Protein AF-A0A915J366-F1 (afdb_monomer_lite)

Organism: Romanomermis culicivorax (NCBI:txid13658)

InterPro domains:
  IPR000760 Inositol monophosphatase-like [PF00459] (19-106)
  IPR000760 Inositol monophosphatase-like [PR00377] (26-47)
  IPR000760 Inositol monophosphatase-like [PR00377] (57-81)
  IPR020550 Inositol monophosphatase, conserved site [PS00630] (60-74)

Sequence (117 aa):
MGLHNKAKIPNWLDVALKNNRTLAESGIRGHRSLGSAAINMCYVACGSCDAYIEYGIHCWDMAAAGLIVQEAGGVLLDATGEDFDLMSRRVLCASTMGLAQSIAKVCQHVDFPAEDS

Foldseek 3Di:
DDPPDPDPDDPVVVLVVQLLVLVVVVDDPDDDDPPALLVVLVCQLVVVDFKDWDAQAALVSCVVSVVSCVVSVKDKDFLLLHRDDSQQRIIIIGNDSVVSVVSNVRGDDDGDDGNVD

pLDDT: mean 91.65, std 11.08, range [41.94, 98.62]

Radius of gyration: 15.03 Å; chains: 1; bounding box: 50×30×34 Å

Structure (mmCIF, N/CA/C/O backbone):
data_AF-A0A915J366-F1
#
_entry.id   AF-A0A915J366-F1
#
loop_
_atom_site.group_PDB
_atom_site.id
_atom_site.type_symbol
_atom_site.label_atom_id
_atom_site.label_alt_id
_atom_site.label_comp_id
_atom_site.label_asym_id
_atom_site.label_entity_id
_atom_site.label_seq_id
_atom_site.pdbx_PDB_ins_code
_atom_site.Cartn_x
_atom_site.Cartn_y
_atom_site.Cartn_z
_atom_site.occupancy
_atom_site.B_iso_or_equiv
_atom_site.auth_seq_id
_atom_site.auth_comp_id
_atom_site.auth_asym_id
_atom_site.auth_atom_id
_atom_site.pdbx_PDB_model_num
ATOM 1 N N . MET A 1 1 ? 41.049 11.124 -7.774 1.00 41.94 1 MET A N 1
ATOM 2 C CA . MET A 1 1 ? 40.370 9.872 -7.374 1.00 41.94 1 MET A CA 1
ATOM 3 C C . MET A 1 1 ? 39.225 9.636 -8.353 1.00 41.94 1 MET A C 1
ATOM 5 O O . MET A 1 1 ? 38.152 10.197 -8.188 1.00 41.94 1 MET A O 1
ATOM 9 N N . GLY A 1 2 ? 39.510 8.974 -9.477 1.00 44.00 2 GLY A N 1
ATOM 10 C CA . GLY A 1 2 ? 38.567 8.850 -10.591 1.00 44.00 2 GLY A CA 1
ATOM 11 C C . GLY A 1 2 ? 37.673 7.631 -10.417 1.00 44.00 2 GLY A C 1
ATOM 12 O O . GLY A 1 2 ? 38.128 6.514 -10.642 1.00 44.00 2 GLY A O 1
ATOM 13 N N . LEU A 1 3 ? 36.414 7.838 -10.033 1.00 49.00 3 LEU A N 1
ATOM 14 C CA . LEU A 1 3 ? 35.401 6.783 -10.057 1.00 49.00 3 LEU A CA 1
ATOM 15 C C . LEU A 1 3 ? 35.010 6.504 -11.517 1.00 49.00 3 LEU A C 1
ATOM 17 O O . LEU A 1 3 ? 34.120 7.140 -12.080 1.00 49.00 3 LEU A O 1
ATOM 21 N N . HIS A 1 4 ? 35.719 5.561 -12.138 1.00 49.66 4 HIS A N 1
ATOM 22 C CA . HIS A 1 4 ? 35.306 4.906 -13.376 1.00 49.66 4 HIS A CA 1
ATOM 23 C C . HIS A 1 4 ? 34.286 3.818 -13.037 1.00 49.66 4 HIS A C 1
ATOM 25 O O . HIS A 1 4 ? 34.670 2.736 -12.610 1.00 49.66 4 HIS A O 1
ATOM 31 N N . ASN A 1 5 ? 33.004 4.159 -13.188 1.00 50.97 5 ASN A N 1
ATOM 32 C CA . ASN A 1 5 ? 31.865 3.322 -13.599 1.00 50.97 5 ASN A CA 1
ATOM 33 C C . ASN A 1 5 ? 30.591 4.019 -13.092 1.00 50.97 5 ASN A C 1
ATOM 35 O O . ASN A 1 5 ? 30.125 3.758 -11.984 1.00 50.97 5 ASN A O 1
ATOM 39 N N . LYS A 1 6 ? 30.047 4.972 -13.862 1.00 60.22 6 LYS A N 1
ATOM 40 C CA . LYS A 1 6 ? 28.721 5.529 -13.562 1.00 60.22 6 LYS A CA 1
ATOM 41 C C . LYS A 1 6 ? 27.686 4.467 -13.929 1.00 60.22 6 LYS A C 1
ATOM 43 O O . LYS A 1 6 ? 27.139 4.502 -15.029 1.00 60.22 6 LYS A O 1
ATOM 48 N N . ALA A 1 7 ? 27.452 3.509 -13.035 1.00 68.50 7 ALA A N 1
ATOM 49 C CA . ALA A 1 7 ? 26.269 2.667 -13.124 1.00 68.50 7 ALA A CA 1
ATOM 50 C C . ALA A 1 7 ? 25.057 3.601 -13.270 1.00 68.50 7 ALA A C 1
ATOM 52 O O . ALA A 1 7 ? 24.897 4.536 -12.481 1.00 68.50 7 ALA A O 1
ATOM 53 N N . LYS A 1 8 ? 24.260 3.418 -14.329 1.00 76.00 8 LYS A N 1
ATOM 54 C CA . LYS A 1 8 ? 23.026 4.188 -14.498 1.00 76.00 8 LYS A CA 1
ATOM 55 C C . LYS A 1 8 ? 22.115 3.824 -13.334 1.00 76.00 8 LYS A C 1
ATOM 57 O O . LYS A 1 8 ? 21.724 2.666 -13.210 1.00 76.00 8 LYS A O 1
ATOM 62 N N . ILE A 1 9 ? 21.824 4.802 -12.484 1.00 77.19 9 ILE A N 1
ATOM 63 C CA . ILE A 1 9 ? 20.845 4.639 -11.417 1.00 77.19 9 ILE A CA 1
ATOM 64 C C . ILE A 1 9 ? 19.497 4.328 -12.084 1.00 77.19 9 ILE A C 1
ATOM 66 O O . ILE A 1 9 ? 19.092 5.064 -12.989 1.00 77.19 9 ILE A O 1
ATOM 70 N N . PRO A 1 10 ? 18.830 3.222 -11.719 1.00 85.06 10 PRO A N 1
ATOM 71 C CA . PRO A 1 10 ? 17.502 2.932 -12.235 1.00 85.06 10 PRO A CA 1
ATOM 72 C C . PRO A 1 10 ? 16.503 4.012 -11.807 1.00 85.06 10 PRO A C 1
ATOM 74 O O . PRO A 1 10 ? 16.518 4.439 -10.655 1.00 85.06 10 PRO A O 1
ATOM 77 N N . ASN A 1 11 ? 15.580 4.388 -12.696 1.00 86.50 11 ASN A N 1
ATOM 78 C CA . ASN A 1 11 ? 14.562 5.413 -12.418 1.00 86.50 11 ASN A CA 1
ATOM 79 C C . ASN A 1 11 ? 13.747 5.127 -11.141 1.00 86.50 11 ASN A C 1
ATOM 81 O O . ASN A 1 11 ? 13.421 6.040 -10.388 1.00 86.50 11 ASN A O 1
ATOM 85 N N . TRP A 1 12 ? 13.455 3.853 -10.864 1.00 87.00 12 TRP A N 1
ATOM 86 C CA . TRP A 1 12 ? 12.706 3.462 -9.669 1.00 87.00 12 TRP A CA 1
ATOM 87 C C . TRP A 1 12 ? 13.432 3.829 -8.368 1.00 87.00 12 TRP A C 1
ATOM 89 O O . TRP A 1 12 ? 12.777 4.164 -7.384 1.00 87.00 12 TRP A O 1
ATOM 99 N N . LEU A 1 13 ? 14.772 3.814 -8.363 1.00 88.44 13 LEU A N 1
ATOM 100 C CA . LEU A 1 13 ? 15.557 4.169 -7.183 1.00 88.44 13 LEU A CA 1
ATOM 101 C C . LEU A 1 13 ? 15.450 5.669 -6.900 1.00 88.44 13 LEU A C 1
ATOM 103 O O . LEU A 1 13 ? 15.272 6.066 -5.750 1.00 88.44 13 LEU A O 1
ATOM 107 N N . ASP A 1 14 ? 15.482 6.500 -7.943 1.00 90.12 14 ASP A N 1
ATOM 108 C CA . ASP A 1 14 ? 15.292 7.946 -7.805 1.00 90.12 14 ASP A CA 1
ATOM 109 C C . ASP A 1 14 ? 13.893 8.282 -7.274 1.00 90.12 14 ASP A C 1
ATOM 111 O O . ASP A 1 14 ? 13.750 9.150 -6.409 1.00 90.12 14 ASP A O 1
ATOM 115 N N . VAL A 1 15 ? 12.861 7.581 -7.754 1.00 90.44 15 VAL A N 1
ATOM 116 C CA . VAL A 1 15 ? 11.483 7.743 -7.266 1.00 90.44 15 VAL A CA 1
ATOM 117 C C . VAL A 1 15 ? 11.361 7.302 -5.807 1.00 90.44 15 VAL A C 1
ATOM 119 O O . VAL A 1 15 ? 10.834 8.054 -4.989 1.00 90.44 15 VAL A O 1
ATOM 122 N N . ALA A 1 16 ? 11.912 6.143 -5.440 1.00 88.44 16 ALA A N 1
ATOM 123 C CA . ALA A 1 16 ? 11.888 5.656 -4.061 1.00 88.44 16 ALA A CA 1
ATOM 124 C C . ALA A 1 16 ? 12.577 6.632 -3.090 1.00 88.44 16 ALA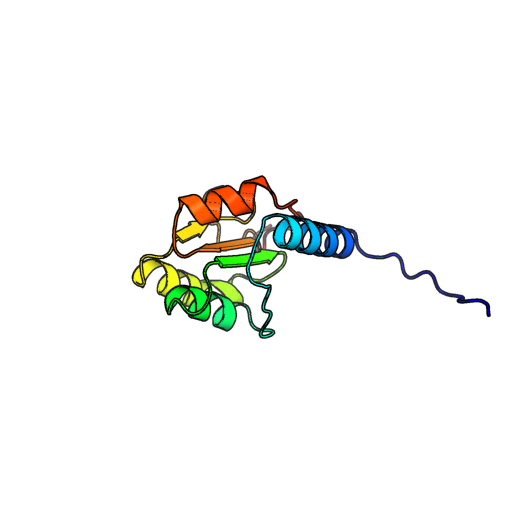 A C 1
ATOM 126 O O . ALA A 1 16 ? 12.041 6.946 -2.025 1.00 88.44 16 ALA A O 1
ATOM 127 N N . LEU A 1 17 ? 13.742 7.171 -3.467 1.00 90.81 17 LEU A N 1
ATOM 128 C CA . LEU A 1 17 ? 14.466 8.153 -2.655 1.00 90.81 17 LEU A CA 1
ATOM 129 C C . LEU A 1 17 ? 13.705 9.479 -2.526 1.00 90.81 17 LEU A C 1
ATOM 131 O O . LEU A 1 17 ? 13.666 10.054 -1.435 1.00 90.81 17 LEU A O 1
ATOM 135 N N . LYS A 1 18 ? 13.064 9.951 -3.603 1.00 92.69 18 LYS A N 1
ATOM 136 C CA . LYS A 1 18 ? 12.192 11.136 -3.556 1.00 92.69 18 LYS A CA 1
ATOM 137 C C . LYS A 1 18 ? 10.989 10.909 -2.647 1.00 92.69 18 LYS A C 1
ATOM 139 O O . LYS A 1 18 ? 10.736 11.751 -1.794 1.00 92.69 18 LYS A O 1
ATOM 144 N N . ASN A 1 19 ? 10.313 9.767 -2.758 1.00 93.00 19 ASN A N 1
ATOM 145 C CA . ASN A 1 19 ? 9.170 9.430 -1.910 1.00 93.00 19 ASN A CA 1
ATOM 146 C C . ASN A 1 19 ? 9.552 9.380 -0.430 1.00 93.00 19 ASN A C 1
ATOM 148 O O . ASN A 1 19 ? 8.864 9.973 0.395 1.00 93.00 19 ASN A O 1
ATOM 152 N N . ASN A 1 20 ? 10.683 8.752 -0.092 1.00 91.25 20 ASN A N 1
ATOM 153 C CA . ASN A 1 20 ? 11.189 8.727 1.282 1.00 91.25 20 ASN A CA 1
ATOM 154 C C . ASN A 1 20 ? 11.436 10.138 1.827 1.00 91.25 20 ASN A C 1
ATOM 156 O O . ASN A 1 20 ? 11.105 10.423 2.978 1.00 91.25 20 ASN A O 1
ATOM 160 N N . ARG A 1 21 ? 11.985 11.034 0.997 1.00 92.75 21 ARG A N 1
ATOM 161 C CA . ARG A 1 21 ? 12.181 12.442 1.355 1.00 92.75 21 ARG A CA 1
ATOM 162 C C . ARG A 1 21 ? 10.845 13.155 1.571 1.00 92.75 21 ARG A C 1
ATOM 164 O O . ARG A 1 21 ? 10.670 13.781 2.609 1.00 92.75 21 ARG A O 1
ATOM 171 N N . THR A 1 22 ? 9.907 13.020 0.637 1.00 93.81 22 THR A N 1
ATOM 172 C CA . THR A 1 22 ? 8.577 13.638 0.720 1.00 93.81 22 THR A CA 1
ATOM 173 C C . THR A 1 22 ? 7.808 13.174 1.955 1.00 93.81 22 THR A C 1
ATOM 175 O O . THR A 1 22 ? 7.235 14.000 2.659 1.00 93.81 22 THR A O 1
ATOM 178 N N . LEU A 1 23 ? 7.838 11.876 2.265 1.00 92.44 23 LEU A N 1
ATOM 179 C CA . LEU A 1 23 ? 7.199 11.325 3.460 1.00 92.44 23 LEU A CA 1
ATOM 180 C C . LEU A 1 23 ? 7.885 11.809 4.746 1.00 92.44 23 LEU A C 1
ATOM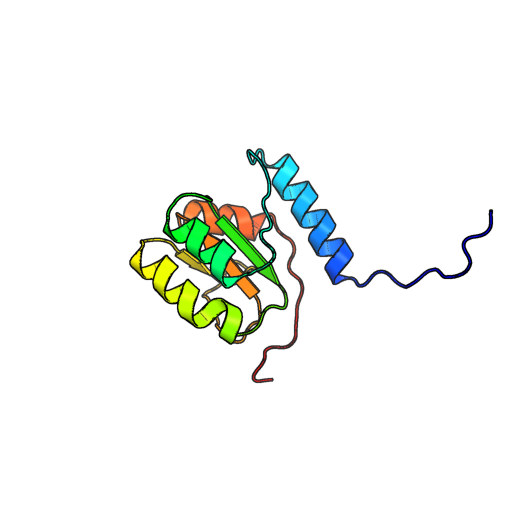 182 O O . LEU A 1 23 ? 7.213 12.159 5.712 1.00 92.44 23 LEU A O 1
ATOM 186 N N . ALA A 1 24 ? 9.217 11.895 4.772 1.00 91.44 24 ALA A N 1
ATOM 187 C CA . ALA A 1 24 ? 9.932 12.471 5.913 1.00 91.44 24 ALA A CA 1
ATOM 188 C C . ALA A 1 24 ? 9.552 13.946 6.150 1.00 91.44 24 ALA A C 1
ATOM 190 O O . ALA A 1 24 ? 9.388 14.371 7.292 1.00 91.44 24 ALA A O 1
ATOM 191 N N . GLU A 1 25 ? 9.367 14.716 5.076 1.00 93.06 25 GLU A N 1
ATOM 192 C CA . GLU A 1 25 ? 8.944 16.119 5.131 1.00 93.06 25 GLU A CA 1
ATOM 193 C C . GLU A 1 25 ? 7.449 16.288 5.458 1.00 93.06 25 GLU A C 1
ATOM 195 O O . GLU A 1 25 ? 7.050 17.348 5.936 1.00 93.06 25 GLU A O 1
ATOM 200 N N . SER A 1 26 ? 6.623 15.247 5.288 1.00 90.44 26 SER A N 1
ATOM 201 C CA . SER A 1 26 ? 5.191 15.268 5.619 1.00 90.44 26 SER A CA 1
ATOM 202 C C . SER A 1 26 ? 4.890 15.034 7.106 1.00 90.44 26 SER A C 1
ATOM 204 O O . SER A 1 26 ? 3.731 14.856 7.478 1.00 90.44 26 SER A O 1
ATOM 206 N N . GLY A 1 27 ? 5.915 15.015 7.967 1.00 90.31 27 GLY A N 1
ATOM 207 C CA . GLY A 1 27 ? 5.754 14.926 9.420 1.00 90.31 27 GLY A CA 1
ATOM 208 C C . GLY A 1 27 ? 5.566 13.510 9.967 1.00 90.31 27 GLY A C 1
ATOM 209 O O . GLY A 1 27 ? 5.059 13.354 11.080 1.00 90.31 27 GLY A O 1
ATOM 210 N N . ILE A 1 28 ? 5.968 12.468 9.228 1.00 94.00 28 ILE A N 1
ATOM 211 C CA . ILE A 1 28 ? 5.978 11.106 9.782 1.00 94.00 28 ILE A CA 1
ATOM 212 C C . ILE A 1 28 ? 6.950 11.016 10.968 1.00 94.00 28 ILE A C 1
ATOM 214 O O . ILE A 1 28 ? 8.016 11.630 10.979 1.00 94.00 28 ILE A O 1
ATOM 218 N N . ARG A 1 29 ? 6.625 10.178 11.958 1.00 94.31 29 ARG A N 1
ATOM 219 C CA . ARG A 1 29 ? 7.518 9.918 13.107 1.00 94.31 29 ARG A CA 1
ATOM 220 C C . ARG A 1 29 ? 8.772 9.133 12.721 1.00 94.31 29 ARG A C 1
ATOM 222 O O . ARG A 1 29 ? 9.779 9.174 13.422 1.00 94.31 29 ARG A O 1
ATOM 229 N N . GLY A 1 30 ? 8.705 8.382 11.629 1.00 92.38 30 GLY A N 1
ATOM 230 C CA . GLY A 1 30 ? 9.839 7.666 11.078 1.00 92.38 30 GLY A CA 1
ATOM 231 C C . GLY A 1 30 ? 9.412 6.610 10.073 1.00 92.38 30 GLY A C 1
ATOM 232 O O . GLY A 1 30 ? 8.268 6.170 10.058 1.00 92.38 30 GLY A O 1
ATOM 233 N N . HIS A 1 31 ? 10.373 6.194 9.262 1.00 91.62 31 HIS A N 1
ATOM 234 C CA . HIS A 1 31 ? 10.227 5.111 8.301 1.00 91.62 31 HIS A CA 1
ATOM 235 C C . HIS A 1 31 ? 10.803 3.810 8.887 1.00 91.62 31 HIS A C 1
ATOM 237 O O . HIS A 1 31 ? 11.737 3.848 9.699 1.00 91.62 31 HIS A O 1
ATOM 243 N N . ARG A 1 32 ? 10.248 2.656 8.511 1.00 93.44 32 ARG A N 1
ATOM 244 C CA . ARG A 1 32 ? 10.724 1.321 8.908 1.00 93.44 32 ARG A CA 1
ATOM 245 C C . ARG A 1 32 ? 10.753 0.424 7.675 1.00 93.44 32 ARG A C 1
ATOM 247 O O . ARG A 1 32 ? 9.896 0.547 6.812 1.00 93.44 32 ARG A O 1
ATOM 254 N N . SER A 1 33 ? 11.737 -0.467 7.599 1.00 89.31 33 SER A N 1
ATOM 255 C CA . SER A 1 33 ? 11.808 -1.503 6.566 1.00 89.31 33 SER A CA 1
ATOM 256 C C . SER A 1 33 ? 12.378 -2.771 7.189 1.00 89.31 33 SER A C 1
ATOM 258 O O . SER A 1 33 ? 13.526 -2.776 7.632 1.00 89.31 33 SER A O 1
ATOM 260 N N . LEU A 1 34 ? 11.555 -3.819 7.285 1.00 91.25 34 LEU A N 1
ATOM 261 C CA . LEU A 1 34 ? 11.932 -5.104 7.888 1.00 91.25 34 LEU A CA 1
ATOM 262 C C . LEU A 1 34 ? 12.439 -6.125 6.855 1.00 91.25 34 LEU A C 1
ATOM 264 O O . LEU A 1 34 ? 12.792 -7.242 7.220 1.00 91.25 34 LEU A O 1
ATOM 268 N N . GLY A 1 35 ? 12.477 -5.753 5.570 1.00 92.88 35 GLY A N 1
ATOM 269 C CA . GLY A 1 35 ? 12.956 -6.614 4.483 1.00 92.88 35 GLY A CA 1
ATOM 270 C C . GLY A 1 35 ? 11.981 -7.710 4.034 1.00 92.88 35 GLY A C 1
ATOM 271 O O . GLY A 1 35 ? 12.376 -8.581 3.267 1.00 92.88 35 GLY A O 1
ATOM 272 N N . SER A 1 36 ? 10.724 -7.685 4.488 1.00 96.69 36 SER A N 1
ATOM 273 C CA . SER A 1 36 ? 9.659 -8.577 4.016 1.00 96.69 36 SER A CA 1
ATOM 274 C C . SER A 1 36 ? 8.341 -7.814 3.910 1.00 96.69 36 SER A C 1
ATOM 276 O O . SER A 1 36 ? 7.860 -7.269 4.906 1.00 96.69 36 SER A O 1
ATOM 278 N N . ALA A 1 37 ? 7.755 -7.801 2.711 1.00 97.25 37 ALA A N 1
ATOM 279 C CA . ALA A 1 37 ? 6.490 -7.127 2.434 1.00 97.25 37 ALA A CA 1
ATOM 280 C C . ALA A 1 37 ? 5.348 -7.666 3.303 1.00 97.25 37 ALA A C 1
ATOM 282 O O . ALA A 1 37 ? 4.682 -6.899 3.997 1.00 97.25 37 ALA A O 1
ATOM 283 N N . ALA A 1 38 ? 5.207 -8.994 3.371 1.00 97.94 38 ALA A N 1
ATOM 284 C CA . ALA A 1 38 ? 4.180 -9.640 4.180 1.00 97.94 38 ALA A CA 1
ATOM 285 C C . ALA A 1 38 ? 4.286 -9.259 5.670 1.00 97.94 38 ALA A C 1
ATOM 287 O O . ALA A 1 38 ? 3.280 -8.955 6.309 1.00 97.94 38 ALA A O 1
ATOM 288 N N . ILE A 1 39 ? 5.507 -9.211 6.227 1.00 97.88 39 ILE A N 1
ATOM 289 C CA . ILE A 1 39 ? 5.725 -8.788 7.620 1.00 97.88 39 ILE A CA 1
ATOM 290 C C . ILE A 1 39 ? 5.366 -7.310 7.800 1.00 97.88 39 ILE A C 1
ATOM 292 O O . ILE A 1 39 ? 4.675 -6.974 8.760 1.00 97.88 39 ILE A O 1
ATOM 296 N N . ASN A 1 40 ? 5.797 -6.430 6.893 1.00 97.94 40 ASN A N 1
ATOM 297 C CA . ASN A 1 40 ? 5.480 -5.003 6.979 1.00 97.94 40 ASN A CA 1
ATOM 298 C C . ASN A 1 40 ? 3.959 -4.757 6.941 1.00 97.94 40 ASN A C 1
ATOM 300 O O . ASN A 1 40 ? 3.447 -3.969 7.734 1.00 97.94 40 ASN A O 1
ATOM 304 N N . MET A 1 41 ? 3.226 -5.473 6.084 1.00 98.25 41 MET A N 1
ATOM 305 C CA . MET A 1 41 ? 1.761 -5.414 6.025 1.00 98.25 41 MET A CA 1
ATOM 306 C C . MET A 1 41 ? 1.114 -5.917 7.325 1.00 98.25 41 MET A C 1
ATOM 308 O O . MET A 1 41 ? 0.230 -5.258 7.870 1.00 98.25 41 MET A O 1
ATOM 312 N N . CYS A 1 42 ? 1.592 -7.029 7.890 1.00 98.19 42 CYS A N 1
ATOM 313 C CA . CYS A 1 42 ? 1.113 -7.525 9.185 1.00 98.19 42 CYS A CA 1
ATOM 314 C C . CYS A 1 42 ? 1.397 -6.551 10.342 1.00 98.19 42 CYS A C 1
ATOM 316 O O . CYS A 1 42 ? 0.624 -6.495 11.297 1.00 98.19 42 CYS A O 1
ATOM 318 N N . TYR A 1 43 ? 2.468 -5.756 10.260 1.00 98.06 43 TYR A N 1
ATOM 319 C CA . TYR A 1 43 ? 2.746 -4.690 11.229 1.00 98.06 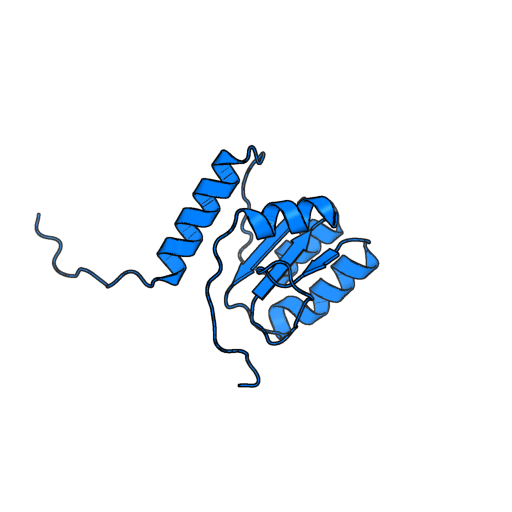43 TYR A CA 1
ATOM 320 C C . TYR A 1 43 ? 1.713 -3.560 11.174 1.00 98.06 43 TYR A C 1
ATOM 322 O O . TYR A 1 43 ? 1.418 -2.958 12.208 1.00 98.06 43 TYR A O 1
ATOM 330 N N . VAL A 1 44 ? 1.148 -3.288 9.995 1.00 98.25 44 VAL A N 1
ATOM 331 C CA . VAL A 1 44 ? 0.001 -2.381 9.860 1.00 98.25 44 VAL A CA 1
ATOM 332 C C . VAL A 1 44 ? -1.243 -3.010 10.480 1.00 98.25 44 VAL A C 1
ATOM 334 O O . VAL A 1 44 ? -1.894 -2.381 11.309 1.00 98.25 44 VAL A O 1
ATOM 337 N N . ALA A 1 45 ? -1.521 -4.279 10.168 1.00 98.44 45 ALA A N 1
ATOM 338 C CA . ALA A 1 45 ? -2.674 -4.997 10.713 1.00 98.44 45 ALA A CA 1
ATOM 339 C C . ALA A 1 45 ? -2.673 -5.073 12.254 1.00 98.44 45 ALA A C 1
ATOM 341 O O . ALA A 1 45 ? -3.722 -4.968 12.880 1.00 98.44 45 ALA A O 1
ATOM 342 N N . CYS A 1 46 ? -1.504 -5.216 12.891 1.00 97.69 46 CYS A N 1
ATOM 343 C CA . CYS A 1 46 ? -1.396 -5.247 14.354 1.00 97.69 46 CYS A CA 1
ATOM 344 C C . CYS A 1 46 ? -1.284 -3.857 15.012 1.00 97.69 46 CYS A C 1
ATOM 346 O O . CYS A 1 46 ? -1.101 -3.773 16.227 1.00 97.69 46 CYS A O 1
ATOM 348 N N . GLY A 1 47 ? -1.354 -2.770 14.234 1.00 96.94 47 GLY A N 1
ATOM 349 C CA . GLY A 1 47 ? -1.267 -1.393 14.732 1.00 96.94 47 GLY A CA 1
ATOM 350 C C . GLY A 1 47 ? 0.134 -0.954 15.171 1.00 96.94 47 GLY A C 1
ATOM 351 O O . GLY A 1 47 ? 0.280 0.080 15.820 1.00 96.94 47 GLY A O 1
ATOM 352 N N . SER A 1 48 ? 1.178 -1.717 14.830 1.00 97.19 48 SER A N 1
ATOM 353 C CA . SER A 1 48 ? 2.573 -1.340 15.108 1.00 97.19 48 SER A CA 1
ATOM 354 C C . SER A 1 48 ? 3.119 -0.314 14.109 1.00 97.19 48 SER A C 1
ATOM 356 O O . SER A 1 48 ? 4.091 0.383 14.405 1.00 97.19 48 SER A O 1
ATOM 358 N N . CYS A 1 49 ? 2.530 -0.231 12.916 1.00 97.19 49 CYS A N 1
ATOM 359 C CA . CYS A 1 49 ? 2.814 0.773 11.893 1.00 97.19 49 CYS A CA 1
ATOM 360 C C . CYS A 1 49 ? 1.501 1.346 11.350 1.00 97.19 49 CYS A C 1
ATOM 362 O O . CYS A 1 49 ? 0.497 0.647 11.282 1.00 97.19 49 CYS A O 1
ATOM 364 N N . ASP A 1 50 ? 1.509 2.617 10.950 1.00 97.56 50 ASP A N 1
ATOM 365 C CA . ASP A 1 50 ? 0.290 3.289 10.486 1.00 97.56 50 ASP A CA 1
ATOM 366 C C . ASP A 1 50 ? -0.013 2.985 9.002 1.00 97.56 50 ASP A C 1
ATOM 368 O O . ASP A 1 50 ? -1.177 2.930 8.604 1.00 97.56 50 ASP A O 1
ATOM 372 N N . ALA A 1 51 ? 1.024 2.780 8.179 1.00 97.44 51 ALA A N 1
ATOM 373 C CA . ALA A 1 51 ? 0.906 2.458 6.758 1.00 97.44 51 ALA A CA 1
ATOM 374 C C . ALA A 1 51 ? 2.174 1.795 6.194 1.00 97.44 51 ALA A C 1
ATOM 376 O O . ALA A 1 51 ? 3.260 1.919 6.767 1.00 97.44 51 ALA A O 1
ATOM 377 N N . TYR A 1 52 ? 2.028 1.133 5.048 1.00 97.38 52 TYR A N 1
ATOM 378 C CA . TYR A 1 52 ? 3.094 0.518 4.266 1.00 97.38 52 TYR A CA 1
ATOM 379 C C . TYR A 1 52 ? 2.812 0.685 2.767 1.00 97.38 52 TYR A C 1
ATOM 381 O O . TYR A 1 52 ? 1.682 0.506 2.317 1.00 97.38 52 TYR A O 1
ATOM 389 N N . ILE A 1 53 ? 3.843 1.054 2.005 1.00 95.44 53 ILE A N 1
ATOM 390 C CA . ILE A 1 53 ? 3.781 1.264 0.556 1.00 95.44 53 ILE A CA 1
ATOM 391 C C . ILE A 1 53 ? 5.002 0.627 -0.101 1.00 95.44 53 ILE A C 1
ATOM 393 O O . ILE A 1 53 ? 6.128 0.847 0.351 1.00 95.44 53 ILE A O 1
ATOM 397 N N . GLU A 1 54 ? 4.798 -0.142 -1.168 1.00 94.19 54 GLU A N 1
ATOM 398 C CA . GLU A 1 54 ? 5.901 -0.731 -1.928 1.00 94.19 54 GLU A CA 1
ATOM 399 C C . GLU A 1 54 ? 5.541 -0.931 -3.405 1.00 94.19 54 GLU A C 1
ATOM 401 O O . GLU A 1 54 ? 4.375 -1.083 -3.775 1.00 94.19 54 GLU A O 1
ATOM 406 N N . TYR A 1 55 ? 6.572 -0.903 -4.251 1.00 93.38 55 TYR A N 1
ATOM 407 C CA . TYR A 1 55 ? 6.476 -1.038 -5.702 1.00 93.38 55 TYR A CA 1
ATOM 408 C C . TYR A 1 55 ? 7.367 -2.189 -6.169 1.00 93.38 55 TYR A C 1
ATOM 410 O O . TYR A 1 55 ? 8.484 -2.348 -5.679 1.00 93.38 55 TYR A O 1
ATOM 418 N N . GLY A 1 56 ? 6.909 -2.941 -7.165 1.00 93.06 56 GLY A N 1
ATOM 419 C CA . GLY A 1 56 ? 7.664 -4.026 -7.783 1.00 93.06 56 GLY A CA 1
ATOM 420 C C . GLY A 1 56 ? 7.601 -5.360 -7.035 1.00 93.06 56 GLY A C 1
ATOM 421 O O . GLY A 1 56 ? 8.268 -6.298 -7.471 1.00 93.06 56 GLY A O 1
ATOM 422 N N . ILE A 1 57 ? 6.806 -5.477 -5.969 1.00 94.75 57 ILE A N 1
ATOM 423 C CA . ILE A 1 57 ? 6.565 -6.749 -5.266 1.00 94.75 57 ILE A CA 1
ATOM 424 C C . ILE A 1 57 ? 5.599 -7.643 -6.043 1.00 94.75 57 ILE A C 1
ATOM 426 O O . ILE A 1 57 ? 4.965 -7.185 -6.993 1.00 94.75 57 ILE A O 1
ATOM 430 N N . HIS A 1 58 ? 5.518 -8.914 -5.661 1.00 96.44 58 HIS A N 1
ATOM 431 C CA . HIS A 1 58 ? 4.716 -9.899 -6.373 1.00 96.44 58 HIS A CA 1
ATOM 432 C C . HIS A 1 58 ? 3.428 -10.278 -5.634 1.00 96.44 58 HIS A C 1
ATOM 434 O O . HIS A 1 58 ? 3.308 -10.105 -4.421 1.00 96.44 58 HIS A O 1
ATOM 440 N N . CYS A 1 59 ? 2.468 -10.857 -6.353 1.00 96.94 59 CYS A N 1
ATOM 441 C CA . CYS A 1 59 ? 1.181 -11.312 -5.836 1.00 96.94 59 CYS A CA 1
ATOM 442 C C . CYS A 1 59 ? 1.330 -12.192 -4.583 1.00 96.94 59 CYS A C 1
ATOM 444 O O . CYS A 1 59 ? 0.599 -12.019 -3.606 1.00 96.94 59 CYS A O 1
ATOM 446 N N . TRP A 1 60 ? 2.327 -13.082 -4.549 1.00 96.88 60 TRP A N 1
ATOM 447 C CA . TRP A 1 60 ? 2.595 -13.949 -3.398 1.00 96.88 60 TRP A CA 1
ATOM 448 C C . TRP A 1 60 ? 3.106 -13.200 -2.160 1.00 96.88 60 TRP A C 1
ATOM 450 O O . TRP A 1 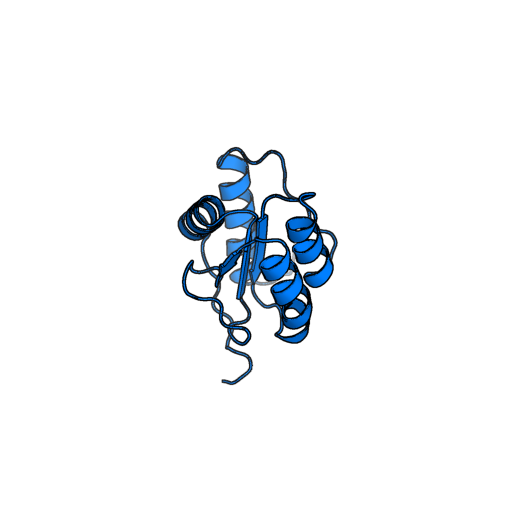60 ? 2.916 -13.685 -1.045 1.00 96.88 60 TRP A O 1
ATOM 460 N N . ASP A 1 61 ? 3.707 -12.021 -2.325 1.00 97.31 61 ASP A N 1
ATOM 461 C CA . ASP A 1 61 ? 4.169 -11.188 -1.213 1.00 97.31 61 ASP A CA 1
ATOM 462 C C . ASP A 1 61 ? 2.997 -10.492 -0.499 1.00 97.31 61 ASP A C 1
ATOM 464 O O . ASP A 1 61 ? 3.082 -10.191 0.694 1.00 97.31 61 ASP A O 1
ATOM 468 N N . MET A 1 62 ? 1.899 -10.253 -1.225 1.00 96.56 62 MET A N 1
ATOM 469 C CA . MET A 1 62 ? 0.762 -9.445 -0.776 1.00 96.56 62 MET A CA 1
ATOM 470 C C . MET A 1 62 ? -0.482 -10.264 -0.445 1.00 96.56 62 MET A C 1
ATOM 472 O O . MET A 1 62 ? -1.226 -9.878 0.449 1.00 96.56 62 MET A O 1
ATOM 476 N N . ALA A 1 63 ? -0.732 -11.377 -1.140 1.00 97.12 63 ALA A N 1
ATOM 477 C CA . ALA A 1 63 ? -2.026 -12.063 -1.110 1.00 97.12 63 ALA A CA 1
ATOM 478 C C . ALA A 1 63 ? -2.489 -12.422 0.313 1.00 97.12 63 ALA A C 1
ATOM 480 O O . ALA A 1 63 ? -3.590 -12.061 0.727 1.00 97.12 63 ALA A O 1
ATOM 481 N N . ALA A 1 64 ? -1.634 -13.099 1.086 1.00 98.06 64 ALA A N 1
ATOM 482 C CA . ALA A 1 64 ? -1.983 -13.524 2.440 1.00 98.06 64 ALA A CA 1
ATOM 483 C C . ALA A 1 64 ? -2.081 -12.338 3.411 1.00 98.06 64 ALA A C 1
ATOM 485 O O . ALA A 1 64 ? -3.025 -12.246 4.194 1.00 98.06 64 ALA A O 1
ATOM 486 N N . ALA A 1 65 ? -1.119 -11.416 3.357 1.00 97.75 65 ALA A N 1
ATOM 487 C CA . ALA A 1 65 ? -1.081 -10.283 4.273 1.00 97.75 65 ALA A CA 1
ATOM 488 C C . ALA A 1 65 ? -2.165 -9.237 3.966 1.00 97.75 65 ALA A C 1
ATOM 490 O O . ALA A 1 65 ? -2.638 -8.567 4.879 1.00 97.75 65 ALA A O 1
ATOM 491 N N . GLY A 1 66 ? -2.600 -9.125 2.709 1.00 97.81 66 GLY A N 1
ATOM 492 C CA . GLY A 1 66 ? -3.691 -8.250 2.286 1.00 97.81 66 GLY A CA 1
ATOM 493 C C . GLY A 1 66 ? -5.005 -8.622 2.964 1.00 97.81 66 GLY A C 1
ATOM 494 O O . GLY A 1 66 ? -5.643 -7.755 3.558 1.00 97.81 66 GLY A O 1
ATOM 495 N N . LEU A 1 67 ? -5.345 -9.917 2.982 1.00 98.25 67 LEU A N 1
ATOM 496 C CA . LEU A 1 67 ? -6.515 -10.415 3.711 1.00 98.25 67 LEU A CA 1
ATOM 497 C C . LEU A 1 67 ? -6.412 -10.110 5.212 1.00 98.25 67 LEU A C 1
ATOM 499 O O . LEU A 1 67 ? -7.368 -9.633 5.812 1.00 98.25 67 LEU A O 1
ATOM 503 N N . ILE A 1 68 ? -5.237 -10.323 5.816 1.00 98.62 68 ILE A N 1
ATOM 504 C CA . ILE A 1 68 ? -5.007 -10.027 7.240 1.00 98.62 68 ILE A CA 1
ATOM 505 C C . ILE A 1 68 ? -5.237 -8.539 7.543 1.00 98.62 68 ILE A C 1
ATOM 507 O O . ILE A 1 68 ? -5.879 -8.213 8.539 1.00 98.62 68 ILE A O 1
ATOM 511 N N . VAL A 1 69 ? -4.734 -7.634 6.697 1.00 98.50 69 VAL A N 1
ATOM 512 C CA . VAL A 1 69 ? -4.951 -6.188 6.856 1.00 98.50 69 VAL A CA 1
ATOM 513 C C . VAL A 1 69 ? -6.437 -5.846 6.782 1.00 98.50 69 VAL A C 1
ATOM 515 O O . VAL A 1 69 ? -6.919 -5.094 7.626 1.00 98.50 69 VAL A O 1
ATOM 518 N N . GLN A 1 70 ? -7.160 -6.402 5.808 1.00 98.06 70 GLN A N 1
ATOM 519 C CA . GLN A 1 70 ? -8.591 -6.145 5.631 1.00 98.06 70 GLN A CA 1
ATOM 520 C C . GLN A 1 70 ? -9.416 -6.645 6.827 1.00 98.06 70 GLN A C 1
ATOM 522 O O . GLN A 1 70 ? -10.236 -5.898 7.356 1.00 98.06 70 GLN A O 1
ATOM 527 N N . GLU A 1 71 ? -9.154 -7.861 7.313 1.00 98.50 71 GLU A N 1
ATOM 528 C CA . GLU A 1 71 ? -9.835 -8.434 8.487 1.00 98.50 71 GLU A CA 1
ATOM 529 C C . GLU A 1 71 ? -9.506 -7.685 9.789 1.00 98.50 71 GLU A C 1
ATOM 531 O O . GLU A 1 71 ? -10.328 -7.609 10.701 1.00 98.50 71 GLU A O 1
ATOM 536 N N . ALA A 1 72 ? -8.324 -7.069 9.876 1.00 98.44 72 ALA A N 1
ATOM 537 C CA . ALA A 1 72 ? -7.963 -6.183 10.981 1.00 98.44 72 ALA A CA 1
ATOM 538 C C . ALA A 1 72 ? -8.646 -4.798 10.909 1.00 98.44 72 ALA A C 1
ATOM 540 O O . ALA A 1 72 ? -8.454 -3.972 11.802 1.00 98.44 72 ALA A O 1
ATOM 541 N N . GLY A 1 73 ? -9.437 -4.528 9.863 1.00 98.06 73 GLY A N 1
ATOM 542 C CA . GLY A 1 73 ? -10.104 -3.244 9.626 1.00 98.06 73 GLY A CA 1
ATOM 543 C C . GLY A 1 73 ? -9.228 -2.194 8.937 1.00 98.06 73 GLY A C 1
ATOM 544 O O . GLY A 1 73 ? -9.621 -1.030 8.854 1.00 98.06 73 GLY A O 1
ATOM 545 N N . GLY A 1 74 ? -8.048 -2.585 8.452 1.00 98.19 74 GLY A N 1
ATOM 546 C CA . GLY A 1 74 ? -7.194 -1.746 7.622 1.00 98.19 74 GLY A CA 1
ATOM 547 C C . GLY A 1 74 ? -7.692 -1.656 6.179 1.00 98.19 74 GLY A C 1
ATOM 548 O O . GLY A 1 74 ? -8.617 -2.348 5.755 1.00 98.19 74 GLY A O 1
ATOM 549 N N . VAL A 1 75 ? -7.050 -0.788 5.405 1.00 98.25 75 VAL A N 1
ATOM 550 C CA . VAL A 1 75 ? -7.358 -0.571 3.988 1.00 98.25 75 VAL A CA 1
ATOM 551 C C . VAL A 1 75 ? -6.222 -1.054 3.102 1.00 98.25 75 VAL A C 1
ATOM 553 O O . VAL A 1 75 ? -5.055 -1.024 3.497 1.00 98.25 75 VAL A O 1
ATOM 556 N N . LEU A 1 76 ? -6.584 -1.466 1.891 1.00 97.88 76 LEU A N 1
ATOM 557 C CA . LEU A 1 76 ? -5.676 -1.929 0.853 1.00 97.88 76 LEU A CA 1
ATOM 558 C C . LEU A 1 76 ? -6.031 -1.195 -0.445 1.00 97.88 76 LEU A C 1
ATOM 560 O O . LEU A 1 76 ? -7.184 -1.247 -0.867 1.00 97.88 76 LEU A O 1
ATOM 564 N N . LEU A 1 77 ? -5.063 -0.504 -1.036 1.00 97.75 77 LEU A N 1
ATOM 565 C CA . LEU A 1 77 ? -5.170 0.230 -2.298 1.00 97.75 77 LEU A CA 1
ATOM 566 C C . LEU A 1 77 ? -3.970 -0.100 -3.191 1.00 97.75 77 LEU A C 1
ATOM 568 O O . LEU A 1 77 ? -2.937 -0.581 -2.709 1.00 97.75 77 LEU A O 1
ATOM 572 N N . ASP A 1 78 ? -4.078 0.217 -4.478 1.00 95.44 78 ASP A N 1
ATOM 573 C CA . ASP A 1 78 ? -2.886 0.399 -5.303 1.00 95.44 78 ASP A CA 1
ATOM 574 C C . ASP A 1 78 ? -2.099 1.616 -4.774 1.00 95.44 78 ASP A C 1
ATOM 576 O O . ASP A 1 78 ? -2.655 2.554 -4.189 1.00 95.44 78 ASP A O 1
ATOM 580 N N . ALA A 1 79 ? -0.782 1.622 -4.973 1.00 92.81 79 ALA A N 1
ATOM 581 C CA . ALA A 1 79 ? 0.052 2.763 -4.620 1.00 92.81 79 ALA A CA 1
ATOM 582 C C . ALA A 1 79 ? -0.386 4.064 -5.318 1.00 92.81 79 ALA A C 1
ATOM 584 O O . ALA A 1 79 ? -0.133 5.132 -4.764 1.00 92.81 79 ALA A O 1
ATOM 585 N N . THR A 1 80 ? -1.064 3.982 -6.473 1.00 91.69 80 THR A N 1
ATOM 586 C CA . THR A 1 80 ? -1.677 5.119 -7.186 1.00 91.69 80 THR A CA 1
ATOM 587 C C . THR A 1 80 ? -2.882 5.737 -6.473 1.00 91.69 80 THR A C 1
ATOM 589 O O . THR A 1 80 ? -3.312 6.830 -6.836 1.00 91.69 80 THR A O 1
ATOM 592 N N . GLY A 1 81 ? -3.425 5.066 -5.454 1.00 93.38 81 GLY A N 1
ATOM 593 C CA . GLY A 1 81 ? -4.659 5.456 -4.770 1.00 93.38 81 GLY A CA 1
ATOM 594 C C . GLY A 1 81 ? -5.936 4.902 -5.407 1.00 93.38 81 GLY A C 1
ATOM 595 O O . GLY A 1 81 ? -7.017 5.177 -4.892 1.00 93.38 81 GLY A O 1
ATOM 596 N N . GLU A 1 82 ? -5.809 4.128 -6.486 1.00 94.38 82 GLU A N 1
ATOM 597 C CA . GLU A 1 82 ? -6.905 3.371 -7.096 1.00 94.38 82 GLU A CA 1
ATOM 598 C C . GLU A 1 82 ? -7.200 2.080 -6.311 1.00 94.38 82 GLU A C 1
ATOM 600 O O . GLU A 1 82 ? -6.501 1.728 -5.350 1.00 94.38 82 GLU A O 1
ATOM 605 N N . ASP A 1 83 ? -8.240 1.361 -6.736 1.00 96.62 83 ASP A N 1
ATOM 606 C CA . ASP A 1 83 ? -8.594 0.060 -6.172 1.00 96.62 83 ASP A CA 1
ATOM 607 C C . ASP A 1 83 ? -7.409 -0.914 -6.228 1.00 96.62 83 ASP A C 1
ATOM 609 O O . ASP A 1 83 ? -6.644 -0.954 -7.194 1.00 96.62 83 ASP A O 1
ATOM 613 N N . PHE A 1 84 ? -7.254 -1.703 -5.164 1.00 96.75 84 PHE A N 1
ATOM 614 C CA . PHE A 1 84 ? -6.179 -2.681 -5.077 1.00 96.75 84 PHE A CA 1
ATOM 615 C C . PHE A 1 84 ? -6.310 -3.754 -6.161 1.00 96.75 84 PHE A C 1
ATOM 617 O O . PHE A 1 84 ? -7.314 -4.465 -6.232 1.00 96.75 84 PHE A O 1
ATOM 624 N N . ASP A 1 85 ? -5.239 -3.916 -6.930 1.00 95.62 85 ASP A N 1
ATOM 625 C CA . ASP A 1 85 ? -5.051 -5.001 -7.880 1.00 95.62 85 ASP A CA 1
ATOM 626 C C . ASP A 1 85 ? -3.854 -5.854 -7.443 1.00 95.62 85 ASP A C 1
ATOM 628 O O . ASP A 1 85 ? -2.723 -5.382 -7.333 1.00 95.62 85 ASP A O 1
ATOM 632 N N . LEU A 1 86 ? -4.111 -7.141 -7.203 1.00 96.06 86 LEU A N 1
ATOM 633 C CA . LEU A 1 86 ? -3.103 -8.095 -6.749 1.00 96.06 86 LEU A CA 1
ATOM 634 C C . LEU A 1 86 ? -1.969 -8.294 -7.769 1.00 96.06 86 LEU A C 1
ATOM 636 O O . LEU A 1 86 ? -0.862 -8.666 -7.375 1.00 96.06 86 LEU A O 1
ATOM 640 N N . MET A 1 87 ? -2.235 -8.053 -9.056 1.00 96.50 87 MET A N 1
ATOM 641 C CA . MET A 1 87 ? -1.298 -8.292 -10.156 1.00 96.50 87 MET A CA 1
ATOM 642 C C . MET A 1 87 ? -0.525 -7.033 -10.573 1.00 96.50 87 MET A C 1
ATOM 644 O O . MET A 1 87 ? 0.446 -7.141 -11.327 1.00 96.50 87 MET A O 1
ATOM 648 N N . SER A 1 88 ? -0.882 -5.850 -10.050 1.00 94.44 88 SER A N 1
ATOM 649 C CA . SER A 1 88 ? -0.296 -4.559 -10.455 1.00 94.44 88 SER A CA 1
ATOM 650 C C . SER A 1 88 ? 1.131 -4.330 -9.958 1.00 94.44 88 SER A C 1
ATOM 652 O O . SER A 1 88 ? 1.793 -3.376 -10.374 1.00 94.44 88 SER A O 1
ATOM 654 N N . ARG A 1 89 ? 1.616 -5.199 -9.059 1.00 95.69 89 ARG A N 1
ATOM 655 C CA . ARG A 1 89 ? 2.919 -5.095 -8.384 1.00 95.69 89 ARG A CA 1
ATOM 656 C C . ARG A 1 89 ? 3.080 -3.833 -7.541 1.00 95.69 89 ARG A C 1
ATOM 658 O O . ARG A 1 89 ? 4.200 -3.357 -7.330 1.00 95.69 89 ARG A O 1
ATOM 665 N N . ARG A 1 90 ? 1.975 -3.260 -7.071 1.00 95.00 90 ARG A N 1
ATOM 666 C CA . ARG A 1 90 ? 1.959 -2.056 -6.243 1.00 95.00 90 ARG A CA 1
ATOM 667 C C . ARG A 1 90 ? 0.994 -2.264 -5.093 1.00 95.00 90 ARG A C 1
ATOM 669 O O . ARG A 1 90 ? -0.130 -2.706 -5.294 1.00 95.00 90 ARG A O 1
ATOM 676 N N . VAL A 1 91 ? 1.419 -1.899 -3.890 1.00 96.69 91 VAL A N 1
ATOM 677 C CA . VAL A 1 91 ? 0.539 -1.936 -2.722 1.00 96.69 91 VAL A CA 1
ATOM 678 C C . VAL A 1 91 ? 0.696 -0.686 -1.893 1.00 96.69 91 VAL A C 1
ATOM 680 O O . VAL A 1 91 ? 1.805 -0.196 -1.672 1.00 96.69 91 VAL A O 1
ATOM 683 N N . LEU A 1 92 ? -0.433 -0.218 -1.389 1.00 97.56 92 LEU A N 1
ATOM 684 C CA . LEU A 1 92 ? -0.530 0.720 -0.296 1.00 97.56 92 LEU A CA 1
ATOM 685 C C . LEU A 1 92 ? -1.529 0.163 0.711 1.00 97.56 92 LEU A C 1
ATOM 687 O O . LEU A 1 92 ? -2.719 0.057 0.429 1.00 97.56 92 LEU A O 1
ATOM 691 N N . CYS A 1 93 ? -1.051 -0.181 1.901 1.00 97.94 93 CYS A N 1
ATOM 692 C CA . CYS A 1 93 ? -1.913 -0.552 3.008 1.00 97.94 93 CYS A CA 1
ATOM 693 C C . CYS A 1 93 ? -1.788 0.452 4.152 1.00 97.94 93 CYS A C 1
ATOM 695 O O . CYS A 1 93 ? -0.713 0.997 4.406 1.00 97.94 93 CYS A O 1
ATOM 697 N N . ALA A 1 94 ? -2.894 0.743 4.831 1.00 98.44 94 ALA A N 1
ATOM 698 C CA . ALA A 1 94 ? -2.910 1.699 5.933 1.00 98.44 94 ALA A CA 1
ATOM 699 C C . ALA A 1 94 ? -3.977 1.349 6.967 1.00 98.44 94 ALA A C 1
ATOM 701 O O . ALA A 1 94 ? -4.937 0.640 6.677 1.00 98.44 94 ALA A O 1
ATOM 702 N N . SER A 1 95 ? -3.841 1.905 8.168 1.00 98.00 95 SER A N 1
ATOM 7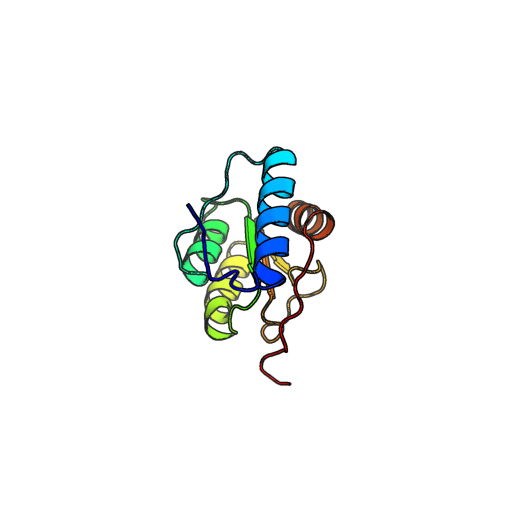03 C CA . SER A 1 95 ? -4.832 1.762 9.238 1.00 98.00 95 SER A CA 1
ATOM 704 C C . SER A 1 95 ? -6.165 2.452 8.928 1.00 98.00 95 SER A C 1
ATOM 706 O O . SER A 1 95 ? -7.192 2.078 9.484 1.00 98.00 95 SER A O 1
ATOM 708 N N . THR A 1 96 ? -6.175 3.465 8.051 1.00 98.12 96 THR A N 1
ATOM 709 C CA . THR A 1 96 ? -7.390 4.197 7.655 1.00 98.12 96 THR A CA 1
ATOM 710 C C . THR A 1 96 ? -7.346 4.638 6.193 1.00 98.12 96 THR A C 1
ATOM 712 O O . THR A 1 96 ? -6.278 4.922 5.646 1.00 98.12 96 THR A O 1
ATOM 715 N N . MET A 1 97 ? -8.526 4.792 5.580 1.00 97.94 97 MET A N 1
ATOM 716 C CA . MET A 1 97 ? -8.668 5.302 4.208 1.00 97.94 97 MET A CA 1
ATOM 717 C C . MET A 1 97 ? -8.079 6.710 4.036 1.00 97.94 97 MET A C 1
ATOM 719 O O . MET A 1 97 ? -7.374 6.975 3.068 1.00 97.94 97 MET A O 1
ATOM 723 N N . GLY A 1 98 ? -8.318 7.612 4.996 1.00 97.62 98 GLY A N 1
ATOM 724 C CA . GLY A 1 98 ? -7.809 8.985 4.921 1.00 97.62 98 GLY A CA 1
ATOM 725 C C . GLY A 1 98 ? -6.279 9.054 4.915 1.00 97.62 98 GLY A C 1
ATOM 726 O O . GLY A 1 98 ? -5.700 9.868 4.191 1.00 97.62 98 GLY A O 1
ATOM 727 N N . LEU A 1 99 ? -5.614 8.171 5.671 1.00 96.94 99 LEU A N 1
ATOM 728 C CA . LEU A 1 99 ? -4.157 8.058 5.644 1.00 96.94 99 LEU A CA 1
ATOM 729 C C . LEU A 1 99 ? -3.662 7.493 4.309 1.00 96.94 99 LEU A C 1
ATOM 731 O O . LEU A 1 99 ? -2.747 8.071 3.726 1.00 96.94 99 LEU A O 1
ATOM 735 N N . ALA A 1 100 ? -4.284 6.423 3.802 1.00 97.56 100 ALA A N 1
ATOM 736 C CA . ALA A 1 100 ? -3.919 5.849 2.507 1.00 97.56 100 ALA A CA 1
ATOM 737 C C . ALA A 1 100 ? -4.023 6.897 1.384 1.00 97.56 100 ALA A C 1
ATOM 739 O O . ALA A 1 100 ? -3.051 7.154 0.680 1.00 97.56 100 ALA A O 1
ATOM 740 N N . GLN A 1 101 ? -5.144 7.612 1.290 1.00 96.75 101 GLN A N 1
ATOM 741 C CA . GLN A 1 101 ? -5.330 8.674 0.294 1.00 96.75 101 GLN A CA 1
ATOM 742 C C . GLN A 1 101 ? -4.310 9.813 0.438 1.00 96.75 101 GLN A C 1
ATOM 744 O O . GLN A 1 101 ? -3.816 10.344 -0.558 1.00 96.75 101 GLN A O 1
ATOM 749 N N . SER A 1 102 ? -3.964 10.185 1.675 1.00 95.81 102 SER A N 1
ATOM 750 C CA . SER A 1 102 ? -2.951 11.214 1.932 1.00 95.81 102 SER A CA 1
ATOM 751 C C . SER A 1 102 ? -1.567 10.786 1.439 1.00 95.81 102 SER A C 1
ATOM 753 O O . SER A 1 102 ? -0.851 11.608 0.871 1.00 95.81 102 SER A O 1
ATOM 755 N N . ILE A 1 103 ? -1.206 9.510 1.619 1.00 95.69 103 ILE A N 1
ATOM 756 C CA . ILE A 1 103 ? 0.061 8.937 1.145 1.00 95.69 103 ILE A CA 1
ATOM 757 C C . ILE A 1 103 ? 0.076 8.843 -0.384 1.00 95.69 103 ILE A C 1
ATOM 759 O O . ILE A 1 103 ? 1.018 9.331 -1.008 1.00 95.69 103 ILE A O 1
ATOM 763 N N . ALA A 1 104 ? -0.977 8.288 -0.991 1.00 95.38 104 ALA A N 1
ATOM 764 C CA . ALA A 1 104 ? -1.091 8.158 -2.445 1.00 95.38 104 ALA A CA 1
ATOM 765 C C . ALA A 1 104 ? -0.933 9.513 -3.155 1.00 95.38 104 ALA A C 1
ATOM 767 O O . ALA A 1 104 ? -0.241 9.617 -4.160 1.00 95.38 104 ALA A O 1
ATOM 768 N N . LYS A 1 105 ? -1.488 10.588 -2.578 1.00 94.62 105 LYS A N 1
ATOM 769 C CA . LYS A 1 105 ? -1.405 11.943 -3.142 1.00 94.62 105 LYS A CA 1
ATOM 770 C C . LYS A 1 105 ? 0.009 12.536 -3.161 1.00 94.62 105 LYS A C 1
ATOM 772 O O . LYS A 1 105 ? 0.288 13.399 -3.993 1.00 94.62 105 LYS A O 1
ATOM 777 N N . VAL A 1 106 ? 0.870 12.163 -2.212 1.00 93.56 106 VAL A N 1
ATOM 778 C CA . VAL A 1 106 ? 2.214 12.758 -2.078 1.00 93.56 106 VAL A CA 1
ATOM 779 C C . VAL A 1 106 ? 3.309 11.907 -2.711 1.00 93.56 106 VAL A C 1
ATOM 781 O O . VAL A 1 106 ? 4.346 12.446 -3.100 1.00 93.56 106 VAL A O 1
ATOM 784 N N . CYS A 1 107 ? 3.106 10.594 -2.812 1.00 92.44 107 CYS A N 1
ATOM 785 C CA . CYS A 1 107 ? 4.075 9.694 -3.418 1.00 92.44 107 CYS A CA 1
ATOM 786 C C . CYS A 1 107 ? 3.999 9.735 -4.948 1.00 92.44 107 CYS A C 1
ATOM 788 O O . CYS A 1 107 ? 2.932 9.766 -5.542 1.00 92.44 107 CYS A O 1
ATOM 790 N N . GLN A 1 108 ? 5.160 9.695 -5.593 1.00 91.75 108 GLN A N 1
ATOM 791 C CA . GLN A 1 108 ? 5.283 9.426 -7.022 1.00 91.75 108 GLN A CA 1
ATOM 792 C C . GLN A 1 108 ? 5.266 7.915 -7.253 1.00 91.75 108 GLN A C 1
ATOM 794 O O . GLN A 1 108 ? 5.838 7.163 -6.46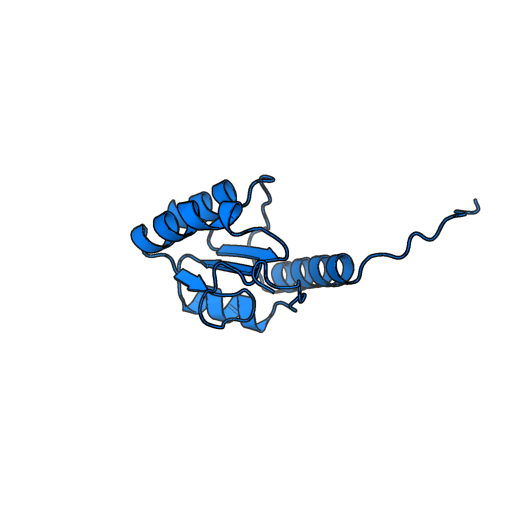1 1.00 91.75 108 GLN A O 1
ATOM 799 N N . HIS A 1 109 ? 4.670 7.467 -8.352 1.00 87.50 109 HIS A N 1
ATOM 800 C CA . HIS A 1 109 ? 4.562 6.040 -8.648 1.00 87.50 109 HIS A CA 1
ATOM 801 C C . HIS A 1 109 ? 5.600 5.598 -9.672 1.00 87.50 109 HIS A C 1
ATOM 803 O O . HIS A 1 109 ? 6.055 6.375 -10.514 1.00 87.50 109 HIS A O 1
ATOM 809 N N . VAL A 1 110 ? 5.980 4.329 -9.571 1.00 86.88 110 VAL A N 1
ATOM 810 C CA . VAL A 1 110 ? 6.780 3.643 -10.580 1.00 86.88 110 VAL A CA 1
ATOM 811 C C . VAL A 1 110 ? 5.893 2.596 -11.221 1.00 86.88 110 VAL A C 1
ATOM 813 O O . VAL A 1 110 ? 5.304 1.774 -10.519 1.00 86.88 110 VAL A O 1
ATOM 816 N N . ASP A 1 111 ? 5.844 2.610 -12.545 1.00 85.31 111 ASP A N 1
ATOM 817 C CA . ASP A 1 111 ? 5.155 1.575 -13.295 1.00 85.31 111 ASP A CA 1
ATOM 818 C C . ASP A 1 111 ? 6.076 0.370 -13.467 1.00 85.31 111 ASP A C 1
ATOM 820 O O . ASP A 1 111 ? 7.158 0.453 -14.058 1.00 85.31 111 ASP A O 1
ATOM 824 N N . PHE A 1 112 ? 5.626 -0.756 -12.928 1.00 87.81 112 PHE A N 1
ATOM 825 C CA . PHE A 1 112 ? 6.160 -2.073 -13.228 1.00 87.81 112 PHE A CA 1
ATOM 826 C C . PHE A 1 112 ? 5.127 -2.813 -14.086 1.00 87.81 112 PHE A C 1
ATOM 828 O O . PHE A 1 112 ? 3.931 -2.636 -13.854 1.00 87.81 112 PHE A O 1
ATOM 835 N N . PRO A 1 113 ? 5.547 -3.620 -15.076 1.00 88.69 113 PRO A N 1
ATOM 836 C CA . PRO A 1 113 ? 4.617 -4.456 -15.827 1.00 88.69 113 PRO A CA 1
ATOM 837 C C . PRO A 1 113 ? 3.835 -5.367 -14.881 1.00 88.69 113 PRO A C 1
ATOM 839 O O . PRO A 1 113 ? 4.445 -5.979 -13.999 1.00 88.69 113 PRO A O 1
ATOM 842 N N . ALA A 1 114 ? 2.519 -5.448 -15.070 1.00 89.44 114 ALA A N 1
ATOM 843 C CA . ALA A 1 114 ? 1.673 -6.349 -14.299 1.00 89.44 114 ALA A CA 1
ATOM 844 C C . ALA A 1 114 ? 2.122 -7.806 -14.493 1.00 89.44 114 ALA A C 1
ATOM 846 O O . ALA A 1 114 ? 2.692 -8.168 -15.526 1.00 89.44 114 ALA A O 1
ATOM 847 N N . GLU A 1 115 ? 1.902 -8.651 -13.493 1.00 88.94 115 GLU A N 1
ATOM 848 C CA . GLU A 1 115 ? 2.357 -10.047 -13.551 1.00 88.94 115 GLU A CA 1
ATOM 849 C C . GLU A 1 115 ? 1.609 -10.911 -14.572 1.00 88.94 115 GLU A C 1
ATOM 851 O O . GLU A 1 115 ? 2.121 -11.949 -14.983 1.00 88.94 115 GLU A O 1
ATOM 856 N N . ASP A 1 116 ? 0.421 -10.486 -14.982 1.00 88.88 116 ASP A N 1
ATOM 857 C CA . ASP A 1 116 ? -0.448 -11.147 -15.953 1.00 88.88 116 ASP A CA 1
ATOM 858 C C . ASP A 1 116 ? -0.383 -10.530 -17.363 1.00 88.88 116 ASP A C 1
ATOM 860 O O . ASP A 1 116 ? -1.190 -10.892 -18.224 1.00 88.88 116 ASP A O 1
ATOM 864 N N . SER A 1 117 ? 0.569 -9.616 -17.598 1.00 81.44 117 SER A N 1
ATOM 865 C CA . SER A 1 117 ? 0.782 -8.949 -18.895 1.00 81.44 117 SER A CA 1
ATOM 866 C C . SER A 1 117 ? 1.585 -9.748 -19.922 1.00 81.44 117 SER A C 1
ATOM 868 O O . SER A 1 117 ? 2.407 -10.613 -19.538 1.00 81.44 117 SER A O 1
#

Secondary structure (DSSP, 8-state):
----------HHHHHHHHHHHHHHHTT-S-----S-HHHHHHHHHTTSSSEEEEES--HHHHHHHHHHHHHTT-EEE-TTSSB--TTSSEEEEESSHHHHHHHHHHSPP-----TT-